Protein AF-Q9MS76-F1 (afdb_monomer_lite)

pLDDT: mean 86.51, std 12.22, range [53.28, 97.94]

Radius of gyration: 20.52 Å; chains: 1; bounding box: 55×24×44 Å

Structure (mmCIF, N/CA/C/O backbone):
data_AF-Q9MS76-F1
#
_entry.id   AF-Q9MS76-F1
#
loop_
_atom_site.group_PDB
_atom_site.id
_atom_site.type_symbol
_atom_site.label_atom_id
_atom_site.label_alt_id
_atom_site.label_comp_id
_atom_site.label_asym_id
_atom_site.label_entity_id
_atom_site.label_seq_id
_atom_site.pdbx_PDB_ins_code
_atom_site.Cartn_x
_atom_site.Cartn_y
_atom_site.Cartn_z
_atom_site.occupancy
_atom_site.B_iso_or_equiv
_atom_site.auth_seq_id
_atom_site.auth_comp_id
_atom_site.auth_asym_id
_atom_site.auth_atom_id
_atom_site.pdbx_PDB_model_num
ATOM 1 N N . MET A 1 1 ? 30.654 -2.092 -28.279 1.00 53.28 1 MET A N 1
ATOM 2 C CA . MET A 1 1 ? 29.344 -2.444 -27.698 1.00 53.28 1 MET A CA 1
ATOM 3 C C . MET A 1 1 ? 29.621 -3.488 -26.633 1.00 53.28 1 MET A C 1
ATOM 5 O O . MET A 1 1 ? 29.911 -4.622 -26.984 1.00 53.28 1 MET A O 1
ATOM 9 N N . PHE A 1 2 ? 29.711 -3.087 -25.364 1.00 66.44 2 PHE A N 1
ATOM 10 C CA . PHE A 1 2 ? 29.875 -4.067 -24.292 1.00 66.44 2 PHE A CA 1
ATOM 11 C C . PHE A 1 2 ? 28.559 -4.836 -24.195 1.00 66.44 2 PHE A C 1
ATOM 13 O O . PHE A 1 2 ? 27.518 -4.226 -23.965 1.00 66.44 2 PHE A O 1
ATOM 20 N N . TYR A 1 3 ? 28.595 -6.146 -24.427 1.00 69.19 3 TYR A N 1
ATOM 21 C CA . TYR A 1 3 ? 27.493 -7.009 -24.028 1.00 69.19 3 TYR A CA 1
ATOM 22 C C . TYR A 1 3 ? 27.423 -6.929 -22.506 1.00 69.19 3 TYR A C 1
ATOM 24 O O . TYR A 1 3 ? 28.318 -7.414 -21.814 1.00 69.19 3 TYR A O 1
ATOM 32 N N . THR A 1 4 ? 26.412 -6.254 -21.970 1.00 68.56 4 THR A N 1
ATOM 33 C CA . THR A 1 4 ? 26.076 -6.433 -20.563 1.00 68.56 4 THR A CA 1
ATOM 34 C C . THR A 1 4 ? 25.544 -7.853 -20.440 1.00 68.56 4 THR A C 1
ATOM 36 O O . THR A 1 4 ? 24.567 -8.230 -21.087 1.00 68.56 4 THR A O 1
ATOM 39 N N . ASN A 1 5 ? 26.241 -8.689 -19.673 1.00 76.50 5 ASN A N 1
ATOM 40 C CA . ASN A 1 5 ? 25.757 -10.037 -19.403 1.00 76.50 5 ASN A CA 1
ATOM 41 C C . ASN A 1 5 ? 24.416 -9.906 -18.675 1.00 76.50 5 ASN A C 1
ATOM 43 O O . ASN A 1 5 ? 24.292 -9.072 -17.777 1.00 76.50 5 ASN A O 1
ATOM 47 N N . VAL A 1 6 ? 23.420 -10.719 -19.025 1.00 73.25 6 VAL A N 1
ATOM 48 C CA . VAL A 1 6 ? 22.109 -10.708 -18.345 1.00 73.25 6 VAL A CA 1
ATOM 49 C C . VAL A 1 6 ? 22.279 -10.850 -16.826 1.00 73.25 6 VAL A C 1
ATOM 51 O O . VAL A 1 6 ? 21.588 -10.186 -16.062 1.00 73.25 6 VAL A O 1
ATOM 54 N N . GLU A 1 7 ? 23.282 -11.613 -16.387 1.00 73.19 7 GLU A N 1
ATOM 55 C CA . GLU A 1 7 ? 23.669 -11.735 -14.978 1.00 73.19 7 GLU A CA 1
ATOM 56 C C . GLU A 1 7 ? 24.054 -10.395 -14.333 1.00 73.19 7 GLU A C 1
ATOM 58 O O . GLU A 1 7 ? 23.661 -10.128 -13.202 1.00 73.19 7 GLU A O 1
ATOM 63 N N . THR A 1 8 ? 24.774 -9.518 -15.044 1.00 70.19 8 THR A N 1
ATOM 64 C CA . THR A 1 8 ? 25.119 -8.181 -14.527 1.00 70.19 8 THR A CA 1
ATOM 65 C C . THR A 1 8 ? 23.896 -7.283 -14.395 1.00 70.19 8 THR A C 1
ATOM 67 O O . THR A 1 8 ? 23.790 -6.564 -13.406 1.00 70.19 8 THR A O 1
ATOM 70 N N . LEU A 1 9 ? 22.948 -7.375 -15.334 1.00 72.19 9 LEU A N 1
ATOM 71 C CA . LEU A 1 9 ? 21.688 -6.630 -15.275 1.00 72.19 9 LEU A CA 1
ATOM 72 C C . LEU A 1 9 ? 20.822 -7.086 -14.094 1.00 72.19 9 LEU A C 1
ATOM 74 O O . LEU A 1 9 ? 20.198 -6.257 -13.440 1.00 72.19 9 LEU A O 1
ATOM 78 N N . LEU A 1 10 ? 20.811 -8.389 -13.796 1.00 71.88 10 LEU A N 1
ATOM 79 C CA . LEU A 1 10 ? 20.120 -8.943 -12.629 1.00 71.88 10 LEU A CA 1
ATOM 80 C C . LEU A 1 10 ? 20.819 -8.601 -11.303 1.00 71.88 10 LEU A C 1
ATOM 82 O O . LEU A 1 10 ? 20.142 -8.459 -10.289 1.00 71.88 10 LEU A O 1
ATOM 86 N N . ASN A 1 11 ? 22.153 -8.483 -11.297 1.00 72.31 11 ASN A N 1
ATOM 87 C CA . ASN A 1 11 ? 22.930 -8.148 -10.099 1.00 72.31 11 ASN A CA 1
ATOM 88 C C . ASN A 1 11 ? 22.757 -6.677 -9.696 1.00 72.31 11 ASN A C 1
ATOM 90 O O . ASN A 1 11 ? 22.622 -6.378 -8.513 1.00 72.31 11 ASN A O 1
ATOM 94 N N . THR A 1 12 ? 22.699 -5.757 -10.664 1.00 68.62 12 THR A N 1
ATOM 95 C CA . THR A 1 12 ? 22.333 -4.371 -10.371 1.00 68.62 12 THR A CA 1
ATOM 96 C C . THR A 1 12 ? 20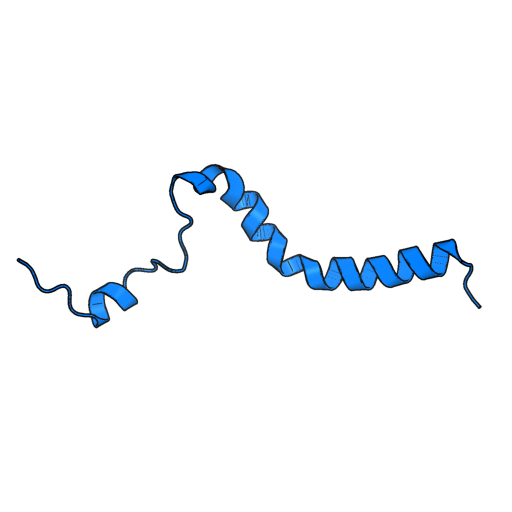.896 -4.354 -9.872 1.00 68.62 12 THR A C 1
ATOM 98 O O . THR A 1 12 ? 19.998 -4.755 -10.606 1.00 68.62 12 THR A O 1
ATOM 101 N N . ASN A 1 13 ? 20.677 -3.911 -8.634 1.00 66.19 13 ASN A N 1
ATOM 102 C CA . ASN A 1 13 ? 19.390 -3.800 -7.939 1.00 66.19 13 ASN A CA 1
ATOM 103 C C . ASN A 1 13 ? 18.383 -2.843 -8.629 1.00 66.19 13 ASN A C 1
ATOM 105 O O . ASN A 1 13 ? 17.731 -2.042 -7.966 1.00 66.19 13 ASN A O 1
ATOM 109 N N . CYS A 1 14 ? 18.227 -2.895 -9.953 1.00 65.00 14 CYS A N 1
ATOM 110 C CA . CYS A 1 14 ? 17.325 -2.064 -10.742 1.00 65.00 14 CYS A CA 1
ATOM 111 C C . CYS A 1 14 ? 15.859 -2.206 -10.320 1.00 65.00 14 CYS A C 1
ATOM 113 O O . CYS A 1 14 ? 15.072 -1.315 -10.603 1.00 65.00 14 CYS A O 1
ATOM 115 N N . PHE A 1 15 ? 15.486 -3.285 -9.626 1.00 67.06 15 PHE A N 1
ATOM 116 C CA . PHE A 1 15 ? 14.137 -3.443 -9.078 1.00 67.06 15 PHE A CA 1
ATOM 117 C C . PHE A 1 15 ? 13.906 -2.689 -7.761 1.00 67.06 15 PHE A C 1
ATOM 119 O O . PHE A 1 15 ? 12.760 -2.562 -7.345 1.00 67.06 15 PHE A O 1
ATOM 126 N N . ALA A 1 16 ? 14.965 -2.224 -7.091 1.00 74.00 16 ALA A N 1
ATOM 127 C CA . ALA A 1 16 ? 14.873 -1.585 -5.778 1.00 74.00 16 ALA A CA 1
ATOM 128 C C . ALA A 1 16 ? 14.881 -0.051 -5.841 1.00 74.00 16 ALA A C 1
ATOM 130 O O . ALA A 1 16 ? 14.555 0.590 -4.848 1.00 74.00 16 ALA A O 1
ATOM 131 N N . LEU A 1 17 ? 15.272 0.536 -6.977 1.00 81.38 17 LEU A N 1
ATOM 132 C CA . LEU A 1 17 ? 15.356 1.985 -7.140 1.00 81.38 17 LEU A CA 1
ATOM 133 C C . LEU A 1 17 ? 14.175 2.501 -7.952 1.00 81.38 17 LEU A C 1
ATOM 135 O O . LEU A 1 17 ? 13.850 1.974 -9.018 1.00 81.38 17 LEU A O 1
ATOM 139 N N . LEU A 1 18 ? 13.556 3.562 -7.446 1.00 85.94 18 LEU A N 1
ATOM 140 C CA . LEU A 1 18 ? 12.523 4.289 -8.163 1.00 85.94 18 LEU A CA 1
ATOM 141 C C . LEU A 1 18 ? 13.161 5.103 -9.303 1.00 85.94 18 LEU A C 1
ATOM 143 O O . LEU A 1 18 ? 14.303 5.554 -9.180 1.00 85.94 18 LEU A O 1
ATOM 147 N N . PRO A 1 19 ? 12.468 5.290 -10.442 1.00 88.31 19 PRO A N 1
ATOM 148 C CA . PRO A 1 19 ? 12.952 6.192 -11.481 1.00 88.31 19 PRO A CA 1
ATOM 149 C C . PRO A 1 19 ? 13.089 7.617 -10.936 1.00 88.31 19 PRO A C 1
ATOM 151 O O . PRO A 1 19 ? 12.314 8.016 -10.073 1.00 88.31 19 PRO A O 1
ATOM 154 N N . GLU A 1 20 ? 13.988 8.418 -11.512 1.00 88.31 20 GLU A N 1
ATOM 155 C CA . GLU A 1 20 ? 14.273 9.793 -11.056 1.00 88.31 20 GLU A CA 1
ATOM 156 C C . GLU A 1 20 ? 13.013 10.669 -10.915 1.00 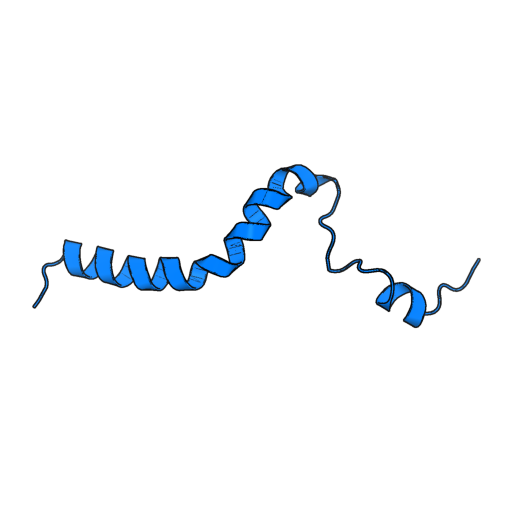88.31 20 GLU A C 1
ATOM 158 O O . GLU A 1 20 ? 12.889 11.461 -9.987 1.00 88.31 20 GLU A O 1
ATOM 163 N N . ALA A 1 21 ? 12.019 10.484 -11.792 1.00 93.44 21 ALA A N 1
ATOM 164 C CA . ALA A 1 21 ? 10.749 11.210 -11.725 1.00 93.44 21 ALA A CA 1
ATOM 165 C C . ALA A 1 21 ? 9.906 10.881 -10.476 1.00 93.44 21 ALA A C 1
ATOM 167 O O . ALA A 1 21 ? 9.041 11.670 -10.093 1.00 93.44 21 ALA A O 1
ATOM 168 N N . TYR A 1 22 ? 10.139 9.721 -9.862 1.00 92.50 22 TYR A N 1
ATOM 169 C CA . TYR A 1 22 ? 9.416 9.228 -8.695 1.00 92.50 22 TYR A CA 1
ATOM 170 C C . TYR A 1 22 ? 10.234 9.268 -7.402 1.00 92.50 22 TYR A C 1
ATOM 172 O O . TYR A 1 22 ? 9.654 9.003 -6.354 1.00 92.50 22 TYR A O 1
ATOM 180 N N . ALA A 1 23 ? 11.508 9.677 -7.452 1.00 91.31 23 ALA A N 1
ATOM 181 C CA . ALA A 1 23 ? 12.368 9.819 -6.274 1.00 91.31 23 ALA 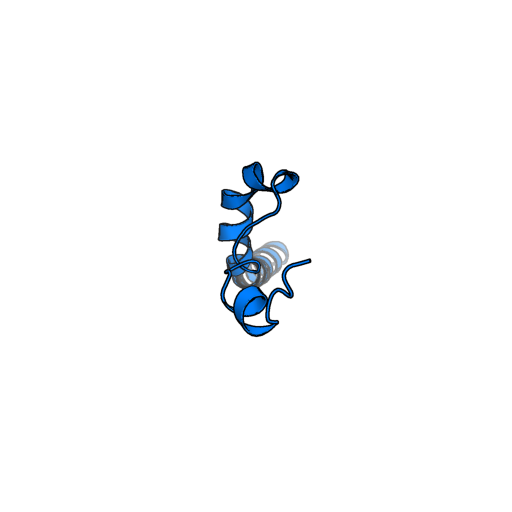A CA 1
ATOM 182 C C . ALA A 1 23 ? 11.740 10.655 -5.126 1.00 91.31 23 ALA A C 1
ATOM 184 O O . ALA A 1 23 ? 11.884 10.305 -3.956 1.00 91.31 23 ALA A O 1
ATOM 185 N N . PRO A 1 24 ? 10.960 11.730 -5.391 1.00 95.44 24 PRO A N 1
ATOM 186 C CA . PRO A 1 24 ? 10.268 12.456 -4.319 1.00 95.44 24 PRO A CA 1
ATOM 187 C C . PRO A 1 24 ? 9.171 11.650 -3.599 1.00 95.44 24 PRO A C 1
ATOM 189 O O . PRO A 1 24 ? 8.724 12.053 -2.525 1.00 95.44 24 PRO A O 1
ATOM 192 N N . PHE A 1 25 ? 8.705 10.546 -4.188 1.00 95.12 25 PHE A N 1
ATOM 193 C CA . PHE A 1 25 ? 7.673 9.667 -3.635 1.00 95.12 25 PHE A CA 1
ATOM 194 C C . PHE A 1 25 ? 8.251 8.426 -2.948 1.00 95.12 25 PHE A C 1
ATOM 196 O O . PHE A 1 25 ? 7.459 7.603 -2.488 1.00 95.12 25 PHE A O 1
ATOM 203 N N . ASP A 1 26 ? 9.577 8.299 -2.817 1.00 93.06 26 ASP A N 1
ATOM 204 C CA . ASP A 1 26 ? 10.212 7.209 -2.060 1.00 93.06 26 ASP A CA 1
ATOM 205 C C . ASP A 1 26 ? 9.546 7.011 -0.681 1.00 93.06 26 ASP A C 1
ATOM 207 O O . ASP A 1 26 ? 9.088 5.897 -0.404 1.00 93.06 26 ASP A O 1
ATOM 211 N N . PRO A 1 27 ? 9.302 8.071 0.130 1.00 94.69 27 PRO A N 1
ATOM 212 C CA . PRO A 1 27 ? 8.652 7.902 1.431 1.00 94.69 27 PRO A CA 1
ATOM 213 C C . PRO A 1 27 ? 7.204 7.396 1.351 1.00 94.69 27 PRO A C 1
ATOM 215 O O . PRO A 1 27 ? 6.694 6.834 2.316 1.00 94.69 27 PRO A O 1
ATOM 218 N N . LEU A 1 28 ? 6.504 7.616 0.231 1.00 95.62 28 LEU A N 1
ATOM 219 C CA . LEU A 1 28 ? 5.152 7.093 0.018 1.00 95.62 28 LEU A CA 1
ATOM 220 C C . LEU A 1 28 ? 5.196 5.604 -0.336 1.00 95.62 28 LEU A C 1
ATOM 222 O O . LEU A 1 28 ? 4.376 4.835 0.169 1.00 95.62 28 LEU A O 1
ATOM 226 N N . VAL A 1 29 ? 6.137 5.201 -1.194 1.00 93.62 29 VAL A N 1
ATOM 227 C CA . VAL A 1 29 ? 6.302 3.805 -1.625 1.00 93.62 29 VAL A CA 1
ATOM 228 C C . VAL A 1 29 ? 6.638 2.905 -0.438 1.00 93.62 29 VAL A C 1
ATOM 230 O O . VAL A 1 29 ? 6.070 1.816 -0.336 1.00 93.62 29 VAL A O 1
ATOM 233 N N . ASP A 1 30 ? 7.423 3.406 0.514 1.00 93.75 30 ASP A N 1
ATOM 234 C CA . ASP A 1 30 ? 7.731 2.716 1.772 1.00 93.75 30 ASP A CA 1
ATOM 235 C C . ASP A 1 30 ? 6.485 2.410 2.626 1.00 93.75 30 ASP A C 1
ATOM 237 O O . ASP A 1 30 ? 6.471 1.450 3.398 1.00 93.75 30 ASP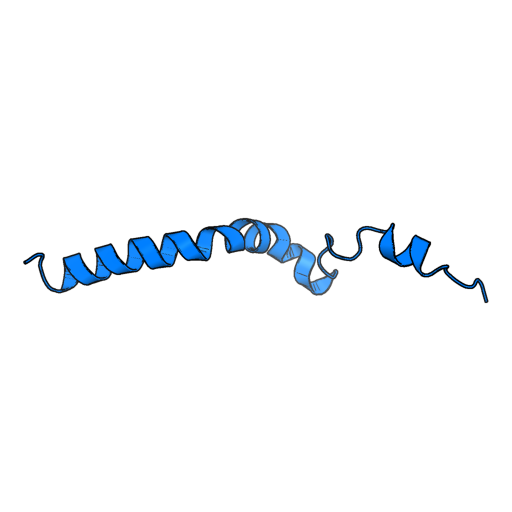 A O 1
ATOM 241 N N . VAL A 1 31 ? 5.407 3.191 2.477 1.00 95.69 31 VAL A N 1
ATOM 242 C CA . VAL A 1 31 ? 4.146 3.003 3.215 1.00 95.69 31 VAL A CA 1
ATOM 243 C C . VAL A 1 31 ? 3.200 2.037 2.495 1.00 95.69 31 VAL A C 1
ATOM 245 O O . VAL A 1 31 ? 2.393 1.384 3.154 1.00 95.69 31 VAL A O 1
ATOM 248 N N . LEU A 1 32 ? 3.291 1.874 1.170 1.00 95.88 32 LEU A N 1
ATOM 249 C CA . LEU A 1 32 ? 2.362 1.035 0.390 1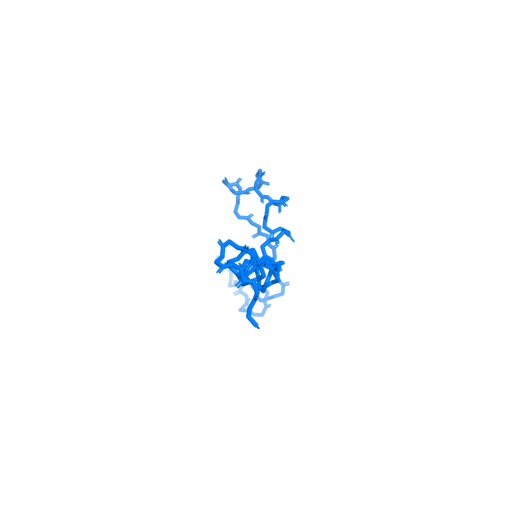.00 95.88 32 LEU A CA 1
ATOM 250 C C . LEU A 1 32 ? 2.195 -0.411 0.908 1.00 95.88 32 LEU A C 1
ATOM 252 O O . LEU A 1 32 ? 1.062 -0.902 0.885 1.00 95.88 32 LEU A O 1
ATOM 256 N N . PRO A 1 33 ? 3.227 -1.104 1.433 1.00 96.19 33 PRO A N 1
ATOM 257 C CA . PRO A 1 33 ? 3.060 -2.443 2.002 1.00 96.19 33 PRO A CA 1
ATOM 258 C C . PRO A 1 33 ? 2.048 -2.532 3.158 1.00 96.19 33 PRO A C 1
ATOM 260 O O . PRO A 1 33 ? 1.546 -3.621 3.435 1.00 96.19 33 PRO A O 1
ATOM 263 N N . ILE A 1 34 ? 1.701 -1.417 3.817 1.00 97.19 34 ILE A N 1
ATOM 264 C CA . ILE A 1 34 ? 0.713 -1.387 4.910 1.00 97.19 34 ILE A CA 1
ATOM 265 C C . ILE A 1 34 ? -0.743 -1.431 4.423 1.00 97.19 34 ILE A C 1
ATOM 267 O O . ILE A 1 34 ? -1.650 -1.683 5.221 1.00 97.19 34 ILE A O 1
ATOM 271 N N . ILE A 1 35 ? -0.994 -1.195 3.129 1.00 97.56 35 ILE A N 1
ATOM 272 C CA . ILE A 1 35 ? -2.342 -1.062 2.551 1.00 97.56 35 ILE A CA 1
ATOM 273 C C . ILE A 1 35 ? -3.295 -2.211 2.939 1.00 97.56 35 ILE A C 1
ATOM 275 O O . ILE A 1 35 ? -4.438 -1.916 3.301 1.00 97.56 35 ILE A O 1
ATOM 279 N N . PRO A 1 36 ? -2.887 -3.496 2.947 1.00 97.62 36 PRO A N 1
ATOM 280 C CA . PRO A 1 36 ? -3.769 -4.582 3.378 1.00 97.62 36 PRO A CA 1
ATOM 281 C C . PRO A 1 36 ? -4.323 -4.410 4.802 1.00 97.62 36 PRO A C 1
ATOM 283 O O . PRO A 1 36 ? -5.488 -4.726 5.049 1.00 97.62 36 PRO A O 1
ATOM 286 N N . LEU A 1 37 ? -3.539 -3.853 5.734 1.00 97.75 37 LEU A N 1
ATOM 287 C CA . LEU A 1 37 ? -4.012 -3.573 7.094 1.00 97.75 37 LEU A CA 1
ATOM 288 C C . LEU A 1 37 ? -5.016 -2.418 7.123 1.00 97.75 37 LEU A C 1
ATOM 290 O O . LEU A 1 37 ? -5.974 -2.463 7.893 1.00 97.75 37 LEU A O 1
ATOM 294 N N . LEU A 1 38 ? -4.849 -1.410 6.264 1.00 97.75 38 LEU A N 1
ATOM 295 C CA . LEU A 1 38 ? -5.808 -0.306 6.160 1.00 97.75 38 LEU A CA 1
ATOM 296 C C . LEU A 1 38 ? -7.188 -0.803 5.714 1.00 97.75 38 LEU A C 1
ATOM 298 O O . LEU A 1 38 ? -8.194 -0.343 6.247 1.00 97.75 38 LEU A O 1
ATOM 302 N N . PHE A 1 39 ? -7.255 -1.784 4.809 1.00 97.94 39 PHE A N 1
ATOM 303 C CA . PHE A 1 39 ? -8.526 -2.406 4.419 1.00 97.94 39 PHE A CA 1
ATOM 304 C C . PHE A 1 39 ? -9.159 -3.233 5.541 1.00 97.94 39 PHE A C 1
ATOM 306 O O . PHE A 1 39 ? -10.379 -3.202 5.709 1.00 97.94 39 PHE A O 1
ATOM 313 N N . LEU A 1 40 ? -8.352 -3.927 6.346 1.00 96.81 40 LEU A N 1
ATOM 314 C CA . LEU A 1 40 ? -8.850 -4.598 7.547 1.00 96.81 40 LEU A CA 1
ATOM 315 C C . LEU A 1 40 ? -9.467 -3.586 8.525 1.00 96.81 40 LEU A C 1
ATOM 317 O O . LEU A 1 40 ? -10.578 -3.791 9.012 1.00 96.81 40 LEU A O 1
ATOM 321 N N . LEU A 1 41 ? -8.784 -2.467 8.777 1.00 97.69 41 LEU A N 1
ATOM 322 C CA . LEU A 1 41 ? -9.302 -1.394 9.629 1.00 97.69 41 LEU A CA 1
ATOM 323 C C . LEU A 1 41 ? -10.550 -0.735 9.034 1.00 97.69 41 LEU A C 1
ATOM 325 O O . LEU A 1 41 ? -11.489 -0.427 9.768 1.00 97.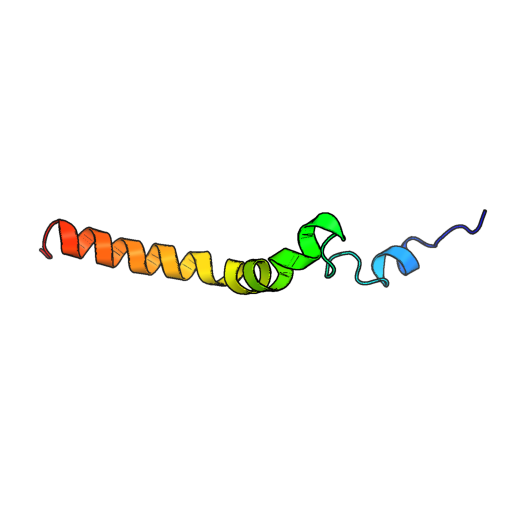69 41 LEU A O 1
ATOM 329 N N . LEU A 1 42 ? -10.607 -0.581 7.712 1.00 96.94 42 LEU A N 1
ATOM 330 C CA . LEU A 1 42 ? -11.780 -0.061 7.018 1.00 96.94 42 LEU A CA 1
ATOM 331 C C . LEU A 1 42 ? -13.022 -0.927 7.271 1.00 96.94 42 LEU A C 1
ATOM 333 O O . LEU A 1 42 ? -14.110 -0.378 7.419 1.00 96.94 42 LEU A O 1
ATOM 337 N N . ALA A 1 43 ? -12.878 -2.251 7.396 1.00 96.31 43 ALA A N 1
ATOM 338 C CA . ALA A 1 43 ? -13.996 -3.126 7.751 1.00 96.31 43 ALA A CA 1
ATOM 339 C C . ALA A 1 43 ? -14.568 -2.809 9.147 1.00 96.31 43 ALA A C 1
ATOM 341 O O . ALA A 1 43 ? -15.786 -2.813 9.326 1.00 96.31 43 ALA A O 1
ATOM 342 N N . PHE A 1 44 ? -13.717 -2.465 10.119 1.00 96.25 44 PHE A N 1
ATOM 343 C CA . PHE A 1 44 ? -14.164 -2.027 11.446 1.00 96.25 44 PHE A CA 1
ATOM 344 C C . PHE A 1 44 ? -14.799 -0.640 11.415 1.00 96.25 44 PHE A C 1
ATOM 346 O O . PHE A 1 44 ? -15.835 -0.439 12.046 1.00 96.25 44 PHE A O 1
ATOM 353 N N . VAL A 1 45 ? -14.223 0.296 10.655 1.00 96.19 45 VAL A N 1
ATOM 354 C CA . VAL A 1 45 ? -14.820 1.625 10.431 1.00 96.19 45 VAL A CA 1
ATOM 355 C C . VAL A 1 45 ? -16.209 1.479 9.811 1.00 96.19 45 VAL A C 1
ATOM 357 O O . VAL A 1 45 ? -17.163 2.126 10.241 1.00 96.19 45 VAL A O 1
ATOM 360 N N . TRP A 1 46 ? -16.345 0.575 8.844 1.00 95.94 46 TRP A N 1
ATOM 361 C CA . TRP A 1 46 ? -17.612 0.277 8.198 1.00 95.94 46 TRP A CA 1
ATOM 362 C C . TRP A 1 46 ? -18.627 -0.350 9.162 1.00 95.94 46 TRP A C 1
ATOM 364 O O . TRP A 1 46 ? -19.758 0.127 9.238 1.00 95.94 46 TRP A O 1
ATOM 374 N N . GLN A 1 47 ? -18.234 -1.357 9.950 1.00 96.50 47 GLN A N 1
ATOM 375 C CA . GLN A 1 47 ? -19.113 -1.938 10.974 1.00 96.50 47 GLN A CA 1
ATOM 376 C C . GLN A 1 47 ? -19.523 -0.917 12.044 1.00 96.50 47 GLN A C 1
ATOM 378 O O . GLN A 1 47 ? -20.685 -0.880 12.448 1.00 96.50 47 GLN A O 1
ATOM 383 N N . ALA A 1 48 ? -18.617 -0.024 12.443 1.00 95.69 48 ALA A N 1
ATOM 384 C CA . ALA A 1 48 ? -18.928 1.053 13.375 1.00 95.69 48 ALA A CA 1
ATOM 385 C C . ALA A 1 48 ? -19.963 2.043 12.805 1.00 95.69 48 ALA A C 1
ATOM 387 O O . ALA A 1 48 ? -20.821 2.517 13.549 1.00 95.69 48 ALA A O 1
ATOM 388 N N . ALA A 1 49 ? -19.938 2.313 11.494 1.00 96.25 49 ALA A N 1
ATOM 389 C CA . ALA A 1 49 ? -20.876 3.227 10.838 1.00 96.25 49 ALA A CA 1
ATOM 390 C C . ALA A 1 49 ? -22.322 2.696 10.787 1.00 96.25 49 ALA A C 1
ATOM 392 O O . ALA A 1 49 ? -23.266 3.484 10.858 1.00 96.25 49 ALA A O 1
ATOM 393 N N . VAL A 1 50 ? -22.515 1.374 10.694 1.00 95.50 50 VAL A N 1
ATOM 394 C CA . VAL A 1 50 ? -23.851 0.741 10.613 1.00 95.50 50 VAL A CA 1
ATOM 395 C C . VAL A 1 50 ? -24.333 0.117 11.928 1.00 95.50 50 VAL A C 1
ATOM 397 O O . VAL A 1 50 ? -25.405 -0.488 11.947 1.00 95.50 50 VAL A O 1
ATOM 400 N N . LYS A 1 51 ? -23.600 0.350 13.028 1.00 90.88 51 LYS A N 1
ATOM 401 C CA . LYS A 1 51 ? -23.756 -0.274 14.356 1.00 90.88 51 LYS A CA 1
ATOM 402 C C . LYS A 1 51 ? -23.324 -1.744 14.374 1.00 90.88 51 LYS A C 1
ATOM 404 O O . LYS A 1 51 ? -23.665 -2.527 13.493 1.00 90.88 51 LYS A O 1
ATOM 409 N N . PHE A 1 52 ? -22.637 -2.122 15.449 1.00 88.38 52 PHE A N 1
ATOM 410 C CA . PHE A 1 52 ? -22.320 -3.516 15.738 1.00 88.38 52 PHE A CA 1
ATOM 411 C C . PHE A 1 52 ? -23.596 -4.261 16.133 1.00 88.38 52 PHE A C 1
ATOM 413 O O . PHE A 1 52 ? -24.324 -3.814 17.025 1.00 88.38 52 PHE A O 1
ATOM 420 N N . ARG A 1 53 ? -23.866 -5.369 15.443 1.00 81.81 53 ARG A N 1
ATOM 421 C CA . ARG A 1 53 ? -24.901 -6.335 15.813 1.00 81.81 53 ARG A CA 1
ATOM 422 C C . ARG A 1 53 ? -24.262 -7.549 16.465 1.00 81.81 53 ARG A C 1
ATOM 424 O O . ARG A 1 53 ? -23.179 -7.946 15.986 1.00 81.81 53 ARG A O 1
#

Foldseek 3Di:
DDPPDVVNVVVPPPVVDDPPVCVVCPVVVVCVVCVVVVVVVVVVVVCVVVDPD

Secondary structure (DSSP, 8-state):
-----HHHHHHS-TTTSPPGGGGGGHHHHTTGGGHHHHHHHHHHHHHHHH---

Organism: Euglena anabaena (NCBI:txid38273)

Sequence (53 aa):
MFYTNVETLLNTNCFALLPEAYAPFDPLVDVLPIIPLLFLLLAFVWQAAVKFR

InterPro domains:
  IPR003687 Photosystem II PsbK [MF_00441] (15-53)
  IPR003687 Photosystem II PsbK [NF002715] (11-53)
  IPR003687 Photosystem II PsbK [PF02533] (15-53)
  IPR003687 Photosystem II PsbK [PTHR35325] (5-53)
  IPR037270 Photosystem II PsbK superfamily [SSF161037] (18-53)